Protein AF-A0A6V7LSW8-F1 (afdb_monomer)

Foldseek 3Di:
DPVVVCVVVVHPDDDDDDDPWDDDPNDTDPPPPPDDPDDDDDDDPDDAQDPVDGQAPDPWDWATDPNHIATHEDPVFDDRRSPD

pLDDT: mean 73.98, std 15.4, range [45.31, 97.0]

Mean predicted aligned error: 13.08 Å

Sequence (84 aa):
HWREVHRFAGAWTGLVGGIQRLMVNGKTFQNLAVNFTQHNTVVYDGLPCPSNENPCHNGGVCLPLLNSYLCKCASSYNGLHCEF

Structure (mmCIF, N/CA/C/O backbone):
data_AF-A0A6V7LSW8-F1
#
_entry.id   AF-A0A6V7LSW8-F1
#
loop_
_atom_site.group_PDB
_atom_site.id
_atom_site.type_symbol
_atom_site.label_atom_id
_atom_site.label_alt_id
_atom_site.label_comp_id
_atom_site.label_asym_id
_atom_site.label_entity_id
_atom_site.label_seq_id
_atom_site.pdbx_PDB_ins_code
_atom_site.Cartn_x
_atom_site.Cartn_y
_atom_site.Cartn_z
_atom_site.occupancy
_atom_site.B_iso_or_equiv
_atom_site.auth_seq_id
_atom_site.auth_comp_id
_atom_site.auth_asym_id
_atom_site.auth_atom_id
_atom_site.pdbx_PDB_model_num
ATOM 1 N N . HIS A 1 1 ? -15.794 -2.120 25.630 1.00 45.31 1 HIS A N 1
ATOM 2 C CA . HIS A 1 1 ? -16.508 -0.984 25.007 1.00 45.31 1 HIS A CA 1
ATOM 3 C C . HIS A 1 1 ? -16.944 -1.232 23.549 1.00 45.31 1 HIS A C 1
ATOM 5 O O . HIS A 1 1 ? -17.874 -0.594 23.091 1.00 45.31 1 HIS A O 1
ATOM 11 N N . TRP A 1 2 ? -16.344 -2.172 22.805 1.00 46.53 2 TRP A N 1
ATOM 12 C CA . TRP A 1 2 ? -16.637 -2.433 21.374 1.00 46.53 2 TRP A CA 1
ATOM 13 C C . TRP A 1 2 ? -17.935 -3.211 21.091 1.00 46.53 2 TRP A C 1
ATOM 15 O O . TRP A 1 2 ? -18.472 -3.119 19.994 1.00 46.53 2 TRP A O 1
ATOM 25 N N . ARG A 1 3 ? -18.467 -3.969 22.062 1.00 50.00 3 ARG A N 1
ATOM 26 C CA . ARG A 1 3 ? -19.679 -4.790 21.855 1.00 50.00 3 ARG A CA 1
ATOM 27 C C . ARG A 1 3 ? -20.957 -3.969 21.649 1.00 50.00 3 ARG A C 1
ATOM 29 O O . ARG A 1 3 ? -21.895 -4.471 21.043 1.00 50.00 3 ARG A O 1
ATOM 36 N N . GLU A 1 4 ? -21.000 -2.734 22.138 1.00 51.81 4 GLU A N 1
ATOM 37 C CA . GLU A 1 4 ? -22.208 -1.901 22.073 1.00 51.81 4 GLU A CA 1
ATOM 38 C C . GLU A 1 4 ? -22.335 -1.169 20.731 1.00 51.81 4 GLU A C 1
ATOM 40 O O . GLU A 1 4 ? -23.427 -1.097 20.174 1.00 51.81 4 GLU A O 1
ATOM 45 N N . VAL A 1 5 ? -21.218 -0.718 20.150 1.00 57.75 5 VAL A N 1
ATOM 46 C CA . VAL A 1 5 ? -21.203 0.091 18.916 1.00 57.75 5 VAL A CA 1
ATOM 47 C C . VAL A 1 5 ? -21.736 -0.685 17.702 1.00 57.75 5 VAL A C 1
ATOM 49 O O . VAL A 1 5 ? -22.526 -0.151 16.927 1.00 57.75 5 VAL A O 1
ATOM 52 N N . HIS A 1 6 ? -21.369 -1.962 17.556 1.00 55.44 6 HIS A N 1
ATOM 53 C CA . HIS A 1 6 ? -21.803 -2.792 16.422 1.00 55.44 6 HIS A CA 1
ATOM 54 C C . HIS A 1 6 ? -23.321 -3.012 16.383 1.00 55.44 6 HIS A C 1
ATOM 56 O O . HIS A 1 6 ? -23.928 -3.013 15.311 1.00 55.44 6 HIS A O 1
ATOM 62 N N . ARG A 1 7 ? -23.955 -3.131 17.557 1.00 50.97 7 ARG A N 1
ATOM 63 C CA . ARG A 1 7 ? -25.395 -3.388 17.661 1.00 50.97 7 ARG A CA 1
ATOM 64 C C . ARG A 1 7 ? -26.233 -2.182 17.232 1.00 50.97 7 ARG A C 1
ATOM 66 O O . ARG A 1 7 ? -27.252 -2.371 16.578 1.00 50.97 7 ARG A O 1
ATOM 73 N N . PHE A 1 8 ? -25.801 -0.961 17.554 1.00 56.47 8 PHE A N 1
ATOM 74 C CA . PHE A 1 8 ? -26.522 0.262 17.175 1.00 56.47 8 PHE A CA 1
ATOM 75 C C . PHE A 1 8 ? -26.355 0.640 15.697 1.00 56.47 8 PHE A C 1
ATOM 77 O O . PHE A 1 8 ? -27.221 1.309 15.144 1.00 56.47 8 PHE A O 1
ATOM 84 N N . ALA A 1 9 ? -25.291 0.173 15.038 1.00 65.19 9 ALA A N 1
ATOM 85 C CA . ALA A 1 9 ? -25.070 0.381 13.605 1.00 65.19 9 ALA A CA 1
ATOM 86 C C . ALA A 1 9 ? -25.780 -0.653 12.704 1.00 65.19 9 ALA A C 1
ATOM 88 O O . ALA A 1 9 ? -25.689 -0.555 11.483 1.00 65.19 9 ALA A O 1
ATOM 89 N N . GLY A 1 10 ? -26.440 -1.673 13.276 1.00 58.69 10 GLY A N 1
ATOM 90 C CA . GLY A 1 10 ? -27.022 -2.784 12.508 1.00 58.69 10 GLY A CA 1
ATOM 91 C C . GLY A 1 10 ? -25.985 -3.666 11.795 1.00 58.69 10 GLY A C 1
ATOM 92 O O . GLY A 1 10 ? -26.343 -4.454 10.922 1.00 58.69 10 GLY A O 1
ATOM 93 N N . ALA A 1 11 ? -24.703 -3.542 12.151 1.00 62.03 11 ALA A N 1
ATOM 94 C CA . ALA A 1 11 ? -23.600 -4.246 11.511 1.00 62.03 11 ALA A CA 1
ATOM 95 C C . ALA A 1 11 ? -23.155 -5.435 12.371 1.00 62.03 11 ALA A C 1
ATOM 97 O O . ALA A 1 11 ? -22.665 -5.269 13.487 1.00 62.03 11 ALA A O 1
ATOM 98 N N . TRP A 1 12 ? -23.302 -6.644 11.830 1.00 63.44 12 TRP A N 1
ATOM 99 C CA . TRP A 1 12 ? -22.941 -7.893 12.512 1.00 63.44 12 TRP A CA 1
ATOM 100 C C . TRP A 1 12 ? -21.467 -8.278 12.325 1.00 63.44 12 TRP A C 1
ATOM 102 O O . TRP A 1 12 ? -20.945 -9.099 13.076 1.00 63.44 12 TRP A O 1
ATOM 112 N N . THR A 1 13 ? -20.788 -7.676 11.344 1.00 67.94 13 THR A N 1
ATOM 113 C CA . THR A 1 13 ? -19.387 -7.947 10.995 1.00 67.94 13 THR A CA 1
ATOM 114 C C . THR A 1 13 ? -18.625 -6.646 10.729 1.00 67.94 13 THR A C 1
ATOM 116 O O . THR A 1 13 ? -19.211 -5.648 10.310 1.00 67.94 13 THR A O 1
ATOM 119 N N . GLY A 1 14 ? -17.312 -6.652 10.975 1.00 71.31 14 GLY A N 1
ATOM 120 C CA . GLY A 1 14 ? -16.401 -5.563 10.599 1.00 71.31 14 GLY A CA 1
ATOM 121 C C . GLY A 1 14 ? -15.848 -5.711 9.175 1.00 71.31 14 GLY A C 1
ATOM 122 O O . GLY A 1 14 ? -16.264 -6.593 8.426 1.00 71.31 14 GLY A O 1
ATOM 123 N N . LEU A 1 15 ? -14.883 -4.860 8.809 1.00 74.50 15 LEU A N 1
ATOM 124 C CA . LEU A 1 15 ? -14.135 -4.985 7.553 1.00 74.50 15 LEU A CA 1
ATOM 125 C C . LEU A 1 15 ? -13.252 -6.243 7.580 1.00 74.50 15 LEU A C 1
ATOM 127 O O . LEU A 1 15 ? -12.454 -6.415 8.498 1.00 74.50 15 LEU A O 1
ATOM 131 N N . VAL A 1 16 ? -13.356 -7.078 6.545 1.00 70.62 16 VAL A N 1
ATOM 132 C CA . VAL A 1 16 ? -12.469 -8.227 6.311 1.00 70.62 16 VAL A CA 1
ATOM 133 C C . VAL A 1 16 ? -11.740 -7.996 4.988 1.00 70.62 16 VAL A C 1
ATOM 135 O O . VAL A 1 16 ? -12.358 -8.046 3.928 1.00 70.62 16 VAL A O 1
ATOM 138 N N . GLY A 1 17 ? -10.441 -7.691 5.040 1.00 67.75 17 GLY A N 1
ATOM 139 C CA . GLY A 1 17 ? -9.630 -7.395 3.855 1.00 67.75 17 GLY A CA 1
ATOM 140 C C . GLY A 1 17 ? -8.399 -6.538 4.162 1.00 67.75 17 GLY A C 1
ATOM 141 O O . GLY A 1 17 ? -8.102 -6.253 5.320 1.00 67.75 17 GLY A O 1
ATOM 142 N N . GLY A 1 18 ? -7.674 -6.131 3.117 1.00 71.69 18 GLY A N 1
ATOM 143 C CA . GLY A 1 18 ? -6.500 -5.260 3.229 1.00 71.69 18 GLY A CA 1
ATOM 144 C C . GLY A 1 18 ? -6.848 -3.779 3.071 1.00 71.69 18 GLY A C 1
ATOM 145 O O . GLY A 1 18 ? -7.661 -3.414 2.224 1.00 71.69 18 GLY A O 1
ATOM 146 N N . ILE A 1 19 ? -6.195 -2.913 3.850 1.00 74.06 19 ILE A N 1
ATOM 147 C CA . ILE A 1 19 ? -6.287 -1.454 3.708 1.00 74.06 19 ILE A CA 1
ATOM 148 C C . ILE A 1 19 ? -4.948 -0.938 3.182 1.00 74.06 19 ILE A C 1
ATOM 150 O O . ILE A 1 19 ? -3.949 -0.975 3.893 1.00 74.06 19 ILE A O 1
ATOM 154 N N . GLN A 1 20 ? -4.926 -0.431 1.947 1.00 72.19 20 GLN A N 1
ATOM 155 C CA . GLN A 1 20 ? -3.714 0.158 1.359 1.00 72.19 20 GLN A CA 1
ATOM 156 C C . GLN A 1 20 ? -3.557 1.646 1.704 1.00 72.19 20 GLN A C 1
ATOM 158 O O . GLN A 1 20 ? -2.447 2.149 1.866 1.00 72.19 20 GLN A O 1
ATOM 163 N N . ARG A 1 21 ? -4.674 2.375 1.794 1.00 76.12 21 ARG A N 1
ATOM 164 C CA . ARG A 1 21 ? -4.699 3.810 2.078 1.00 76.12 21 ARG A CA 1
ATOM 165 C C . ARG A 1 21 ? -5.957 4.152 2.858 1.00 76.12 21 ARG A C 1
ATOM 167 O O . ARG A 1 21 ? -7.057 3.850 2.405 1.00 76.12 21 ARG A O 1
ATOM 174 N N . LEU A 1 22 ? -5.790 4.832 3.987 1.00 78.75 22 LEU A N 1
ATOM 175 C CA . LEU A 1 22 ? -6.896 5.405 4.742 1.00 78.75 22 LEU A CA 1
ATOM 176 C C . LEU A 1 22 ? -6.855 6.928 4.614 1.00 78.75 22 LEU A C 1
ATOM 178 O O . LEU A 1 22 ? -5.846 7.563 4.922 1.00 78.75 22 LEU A O 1
ATOM 182 N N . MET A 1 23 ? -7.959 7.507 4.153 1.00 80.31 23 MET A N 1
ATOM 183 C CA . MET A 1 23 ? -8.162 8.951 4.094 1.00 80.31 23 MET A CA 1
ATOM 184 C C . MET A 1 23 ? -9.383 9.310 4.932 1.00 80.31 23 MET A C 1
ATOM 186 O O . MET A 1 23 ? -10.462 8.773 4.702 1.00 80.31 23 MET A O 1
ATOM 190 N N . VAL A 1 24 ? -9.224 10.225 5.887 1.00 83.06 24 VAL A N 1
ATOM 191 C CA . VAL A 1 24 ? -10.338 10.744 6.694 1.00 83.06 24 VAL A CA 1
ATOM 192 C C . VAL A 1 24 ? -10.272 12.263 6.661 1.00 83.06 24 VAL A C 1
ATOM 194 O O . VAL A 1 24 ? -9.254 12.849 7.028 1.00 83.06 24 VAL A O 1
ATOM 197 N N . ASN A 1 25 ? -11.342 12.906 6.185 1.00 86.94 25 ASN A N 1
ATOM 198 C CA . ASN A 1 25 ? -11.454 14.367 6.071 1.00 86.94 25 ASN A CA 1
ATOM 199 C C . ASN A 1 25 ? -10.270 15.016 5.327 1.00 86.94 25 ASN A C 1
ATOM 201 O O . ASN A 1 25 ? -9.692 15.999 5.785 1.00 86.94 25 ASN A O 1
ATOM 205 N N . GLY A 1 26 ? -9.853 14.417 4.207 1.00 85.25 26 GLY A N 1
ATOM 206 C CA . GLY A 1 26 ? -8.738 14.907 3.386 1.00 85.25 26 GLY A CA 1
ATOM 207 C C . GLY A 1 26 ? -7.340 14.644 3.959 1.00 85.25 26 GLY A C 1
ATOM 208 O O . GLY A 1 26 ? -6.347 14.915 3.287 1.00 85.25 26 GLY A O 1
ATOM 209 N N . LYS A 1 27 ? -7.227 14.078 5.166 1.00 81.88 27 LYS A N 1
ATOM 210 C CA . LYS A 1 27 ? -5.943 13.675 5.751 1.00 81.88 27 LYS A CA 1
ATOM 211 C C . LYS A 1 27 ? -5.639 12.229 5.398 1.00 81.88 27 LYS A C 1
ATOM 213 O O . LYS A 1 27 ? -6.480 11.352 5.586 1.00 81.88 27 LYS A O 1
ATOM 218 N N . THR A 1 28 ? -4.425 11.986 4.912 1.00 74.19 28 THR A N 1
ATOM 219 C CA . THR 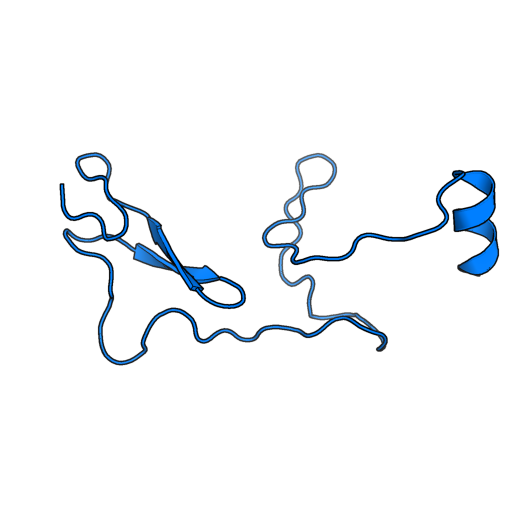A 1 28 ? -3.934 10.629 4.650 1.00 74.19 28 THR A CA 1
ATOM 220 C C . THR A 1 28 ? -3.301 10.075 5.919 1.00 74.19 28 THR A C 1
ATOM 222 O O . THR A 1 28 ? -2.351 10.655 6.439 1.00 74.19 28 THR A O 1
ATOM 225 N N . PHE A 1 29 ? -3.820 8.951 6.404 1.00 72.81 29 PHE A N 1
ATOM 226 C CA . PHE A 1 29 ? -3.277 8.242 7.555 1.00 72.81 29 PHE A CA 1
ATOM 227 C C . PHE A 1 29 ? -2.250 7.229 7.052 1.00 72.81 29 PHE A C 1
ATOM 229 O O . PHE A 1 29 ? -2.595 6.204 6.464 1.00 72.81 29 PHE A O 1
ATOM 236 N N . GLN A 1 30 ? -0.977 7.574 7.235 1.00 66.44 30 GLN A N 1
ATOM 237 C CA . GLN A 1 30 ? 0.163 6.691 6.993 1.00 66.44 30 GLN A CA 1
ATOM 238 C C . GLN A 1 30 ? 0.439 5.862 8.256 1.00 66.44 30 GLN A C 1
ATOM 240 O O . GLN A 1 30 ? 0.020 6.244 9.347 1.00 66.44 30 GLN A O 1
ATOM 245 N N . ASN A 1 31 ? 1.147 4.738 8.121 1.00 57.44 31 ASN A N 1
ATOM 246 C CA . ASN A 1 31 ? 1.567 3.906 9.257 1.00 57.44 31 ASN A CA 1
ATOM 247 C C . ASN A 1 31 ? 0.405 3.375 10.117 1.00 57.44 31 ASN A C 1
ATOM 249 O O . ASN A 1 31 ? 0.488 3.322 11.343 1.00 57.44 31 ASN A O 1
ATOM 253 N N . LEU A 1 32 ? -0.650 2.886 9.455 1.00 64.62 32 LEU A N 1
ATOM 254 C CA . LEU A 1 32 ? -1.780 2.171 10.073 1.00 64.62 32 LEU A CA 1
ATOM 255 C C . LEU A 1 32 ? -1.361 0.885 10.815 1.00 64.62 32 LEU A C 1
ATOM 257 O O . LEU A 1 32 ? -2.199 0.178 11.340 1.00 64.62 32 LEU A O 1
ATOM 261 N N . ALA A 1 33 ? -0.078 0.550 10.842 1.00 57.19 33 ALA A N 1
ATOM 262 C CA . ALA A 1 33 ? 0.478 -0.612 11.516 1.00 57.19 33 ALA A CA 1
ATOM 263 C C . ALA A 1 33 ? 0.874 -0.353 12.981 1.00 57.19 33 ALA A C 1
ATOM 265 O O . ALA A 1 33 ? 0.996 -1.291 13.761 1.00 57.19 33 ALA A O 1
ATOM 266 N N . VAL A 1 34 ? 1.113 0.904 13.368 1.00 54.47 34 VAL A N 1
ATOM 267 C CA . VAL A 1 34 ? 2.024 1.204 14.493 1.00 54.47 34 VAL A CA 1
ATOM 268 C C . VAL A 1 34 ? 1.318 1.290 15.854 1.00 54.47 34 VAL A C 1
ATOM 270 O O . VAL A 1 34 ? 1.971 1.477 16.873 1.00 54.47 34 VAL A O 1
ATOM 273 N N . ASN A 1 35 ? -0.007 1.116 15.922 1.00 46.66 35 ASN A N 1
ATOM 274 C CA . ASN A 1 35 ? -0.718 1.208 17.203 1.00 46.66 35 ASN A CA 1
ATOM 275 C C . ASN A 1 35 ? -1.939 0.284 17.325 1.00 46.66 35 ASN A C 1
ATOM 277 O O . ASN A 1 35 ? -2.988 0.693 17.819 1.00 46.66 35 ASN A O 1
ATOM 281 N N . PHE A 1 36 ? -1.820 -0.958 16.856 1.00 54.34 36 PHE A N 1
ATOM 282 C CA . PHE A 1 36 ? -2.841 -1.976 17.092 1.00 54.34 36 PHE A CA 1
ATOM 283 C C . PHE A 1 36 ? -2.372 -2.908 18.208 1.00 54.34 36 PHE A C 1
ATOM 285 O O . PHE A 1 36 ? -1.548 -3.797 18.001 1.00 54.34 36 PHE A O 1
ATOM 292 N N . THR A 1 37 ? -2.904 -2.704 19.414 1.00 53.62 37 THR A N 1
ATOM 293 C CA . THR A 1 37 ? -2.957 -3.757 20.429 1.00 53.62 37 THR A CA 1
ATOM 294 C C . THR A 1 37 ? -3.720 -4.934 19.811 1.00 53.62 37 THR A C 1
ATOM 296 O O . THR A 1 37 ? -4.902 -4.811 19.512 1.00 53.62 37 THR A O 1
ATOM 299 N N . GLN A 1 38 ? -2.989 -6.014 19.509 1.00 69.06 38 GLN A N 1
ATOM 300 C CA . GLN A 1 38 ? -3.419 -7.300 18.934 1.00 69.06 38 GLN A CA 1
ATOM 301 C C . GLN A 1 38 ? -4.936 -7.553 18.892 1.00 6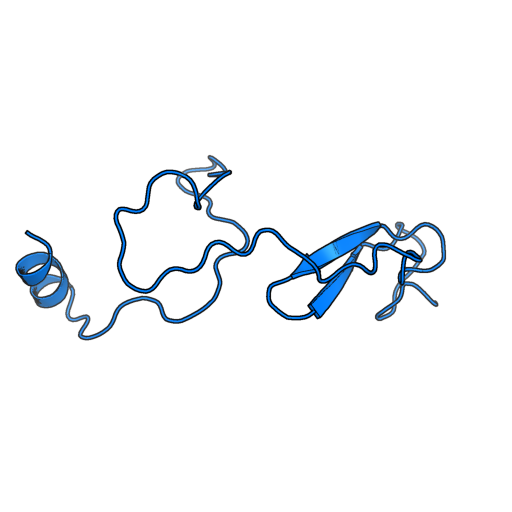9.06 38 GLN A C 1
ATOM 303 O O . GLN A 1 38 ? -5.571 -7.558 19.936 1.00 69.06 38 GLN A O 1
ATOM 308 N N . HIS A 1 39 ? -5.472 -7.857 17.702 1.00 52.50 39 HIS A N 1
ATOM 309 C CA . HIS A 1 39 ? -6.275 -9.053 17.377 1.00 52.50 39 HIS A CA 1
ATOM 310 C C . HIS A 1 39 ? -6.667 -8.986 15.877 1.00 52.50 39 HIS A C 1
ATOM 312 O O . HIS A 1 39 ? -7.404 -8.098 15.461 1.00 52.50 39 HIS A O 1
ATOM 318 N N . ASN A 1 40 ? -6.171 -9.931 15.067 1.00 54.38 40 ASN A N 1
ATOM 319 C CA . ASN A 1 40 ? -6.507 -10.187 13.646 1.00 54.38 40 ASN A CA 1
ATOM 320 C C . ASN A 1 40 ? -5.968 -9.237 12.557 1.00 54.38 40 ASN A C 1
ATOM 322 O O . ASN A 1 40 ? -6.333 -9.393 11.392 1.00 54.38 40 ASN A O 1
ATOM 326 N N . THR A 1 41 ? -5.071 -8.309 12.874 1.00 55.91 41 THR A N 1
ATOM 327 C CA . THR A 1 41 ? -4.381 -7.489 11.864 1.00 55.91 41 THR A CA 1
ATOM 328 C C . THR A 1 41 ? -2.920 -7.905 11.764 1.00 55.91 41 THR A C 1
ATOM 330 O O . THR A 1 41 ? -2.198 -7.849 12.758 1.00 55.91 41 THR A O 1
ATOM 333 N N . VAL A 1 42 ? -2.476 -8.306 10.575 1.00 59.34 42 VAL A N 1
ATOM 334 C CA . VAL A 1 42 ? -1.058 -8.543 10.278 1.00 59.34 42 VAL A CA 1
ATOM 335 C C . VAL A 1 42 ? -0.512 -7.283 9.615 1.00 59.34 42 VAL A C 1
ATOM 337 O O . VAL A 1 42 ? -1.083 -6.792 8.639 1.00 59.34 42 VAL A O 1
ATOM 340 N N . VAL A 1 43 ? 0.563 -6.734 10.176 1.00 59.59 43 VAL A N 1
ATOM 341 C CA . VAL A 1 43 ? 1.355 -5.703 9.505 1.00 59.59 43 VAL A CA 1
ATOM 342 C C . VAL A 1 43 ? 2.151 -6.423 8.434 1.00 59.59 43 VAL A C 1
ATOM 344 O O . VAL A 1 43 ? 2.951 -7.287 8.759 1.00 59.59 43 VAL A O 1
ATOM 347 N N . TYR A 1 44 ? 1.890 -6.107 7.171 1.00 58.56 44 TYR A N 1
ATOM 348 C CA . TYR A 1 44 ? 2.700 -6.611 6.074 1.00 58.56 44 TYR A CA 1
ATOM 349 C C . TYR A 1 44 ? 3.820 -5.610 5.826 1.00 58.56 44 TYR A C 1
ATOM 351 O O . TYR A 1 44 ? 3.617 -4.555 5.230 1.00 58.56 44 TYR A O 1
ATOM 359 N N . ASP A 1 45 ? 4.997 -5.966 6.321 1.00 57.25 45 ASP A N 1
ATOM 360 C CA . ASP A 1 45 ? 6.284 -5.271 6.210 1.00 57.25 45 ASP A CA 1
ATOM 361 C C . ASP A 1 45 ? 6.775 -5.212 4.749 1.00 57.25 45 ASP A C 1
ATOM 363 O O . ASP A 1 45 ? 7.673 -4.443 4.414 1.00 57.25 45 ASP A O 1
ATOM 367 N N . GLY A 1 46 ? 6.133 -5.996 3.876 1.00 62.84 46 GLY A N 1
ATOM 368 C CA . GLY A 1 46 ? 6.378 -6.078 2.448 1.00 62.84 46 GLY A CA 1
ATOM 369 C C . GLY A 1 46 ? 7.434 -7.122 2.096 1.00 62.84 46 GLY A C 1
ATOM 370 O O . GLY A 1 46 ? 8.590 -6.989 2.471 1.00 62.84 46 GLY A O 1
ATOM 371 N N . LEU A 1 47 ? 7.068 -8.096 1.257 1.00 62.16 47 LEU A N 1
ATOM 372 C CA . LEU A 1 47 ? 7.913 -8.383 0.095 1.00 62.16 47 LEU A CA 1
ATOM 373 C C . LEU A 1 47 ? 7.091 -8.858 -1.117 1.00 62.16 47 LEU A C 1
ATOM 375 O O . LEU A 1 47 ? 6.876 -10.050 -1.313 1.00 62.16 47 LEU A O 1
ATOM 379 N N . PRO A 1 48 ? 6.604 -7.916 -1.934 1.00 66.75 48 PRO A N 1
ATOM 380 C CA . PRO A 1 48 ? 5.912 -8.217 -3.187 1.00 66.75 48 PRO A CA 1
ATOM 381 C C . PRO A 1 48 ? 6.659 -7.687 -4.416 1.00 66.75 48 PRO A C 1
ATOM 383 O O . PRO A 1 48 ? 6.431 -8.164 -5.522 1.00 66.75 48 PRO A O 1
ATOM 386 N N . CYS A 1 49 ? 7.565 -6.724 -4.224 1.00 77.00 49 CYS A N 1
ATOM 387 C CA . CYS A 1 49 ? 8.545 -6.320 -5.218 1.00 77.00 49 CYS A CA 1
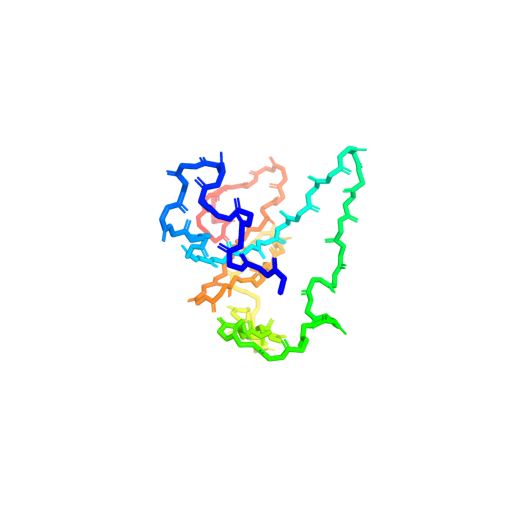ATOM 388 C C . CYS A 1 49 ? 9.798 -7.179 -5.002 1.00 77.00 49 CYS A C 1
ATOM 390 O O . CYS A 1 49 ? 10.367 -7.116 -3.908 1.00 77.00 49 CYS A O 1
ATOM 392 N N . PRO A 1 50 ? 10.219 -7.994 -5.985 1.00 74.88 50 PRO A N 1
ATOM 393 C CA . PRO A 1 50 ? 11.462 -8.746 -5.900 1.00 74.88 50 PRO A CA 1
ATOM 394 C C . PRO A 1 50 ? 12.628 -7.803 -5.571 1.00 74.88 50 PRO A C 1
ATOM 396 O O . PRO A 1 50 ? 12.835 -6.802 -6.250 1.00 74.88 50 PRO A O 1
ATOM 399 N N . SER A 1 51 ? 13.410 -8.122 -4.537 1.00 71.25 51 SER A N 1
ATOM 400 C CA . SER A 1 51 ? 14.625 -7.369 -4.168 1.00 71.25 51 SER A CA 1
ATOM 401 C C . SER A 1 51 ? 15.736 -7.459 -5.218 1.00 71.25 51 SER A C 1
ATOM 403 O O . SER A 1 51 ? 16.709 -6.714 -5.173 1.00 71.25 51 SER A O 1
ATOM 405 N N . ASN A 1 52 ? 1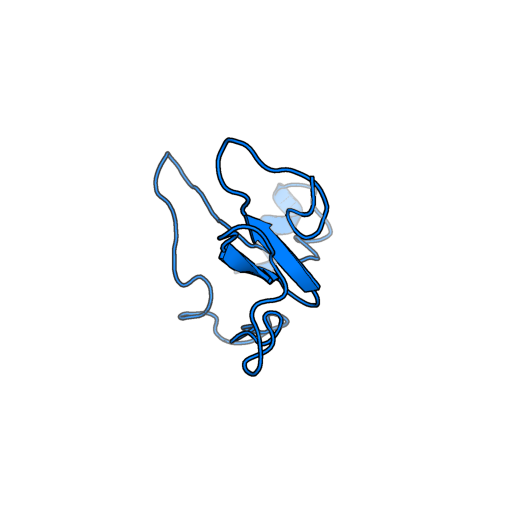5.595 -8.418 -6.127 1.00 76.69 52 ASN A N 1
ATOM 406 C CA . ASN A 1 52 ? 16.629 -8.877 -7.035 1.00 76.69 52 ASN A CA 1
ATOM 407 C C . ASN A 1 52 ? 16.556 -8.077 -8.339 1.00 76.69 52 ASN A C 1
ATOM 409 O O . ASN A 1 52 ? 17.591 -7.697 -8.871 1.00 76.69 52 ASN A O 1
ATOM 413 N N . GLU A 1 53 ? 15.336 -7.803 -8.820 1.00 82.69 53 GLU A N 1
ATOM 414 C CA . GLU A 1 53 ? 15.055 -7.063 -10.052 1.00 82.69 53 GLU A CA 1
ATOM 415 C C . GLU A 1 53 ? 13.675 -6.391 -9.978 1.00 82.69 53 GLU A C 1
ATOM 417 O O . GLU A 1 53 ? 12.717 -6.959 -9.449 1.00 82.69 53 GLU A O 1
ATOM 422 N N . ASN A 1 54 ? 13.559 -5.179 -10.533 1.00 88.12 54 ASN A N 1
ATOM 423 C CA . ASN A 1 54 ? 12.277 -4.486 -10.653 1.00 88.12 54 ASN A CA 1
ATOM 424 C C . ASN A 1 54 ? 11.435 -5.154 -11.763 1.00 88.12 54 ASN A C 1
ATOM 426 O O . ASN A 1 54 ? 11.858 -5.117 -12.918 1.00 88.12 54 ASN A O 1
ATOM 430 N N . PRO A 1 55 ? 10.248 -5.717 -11.459 1.00 90.94 55 PRO A N 1
ATOM 431 C CA . PRO A 1 55 ? 9.410 -6.394 -12.448 1.00 90.94 55 PRO A CA 1
ATOM 432 C C . PRO A 1 55 ? 8.749 -5.424 -13.437 1.00 90.94 55 PRO A C 1
ATOM 434 O O . PRO A 1 55 ? 8.140 -5.861 -14.406 1.00 90.94 55 PRO A O 1
ATOM 437 N N . CYS A 1 56 ? 8.828 -4.116 -13.190 1.00 94.69 56 CYS A N 1
ATOM 438 C CA . CYS A 1 56 ? 8.229 -3.098 -14.038 1.00 94.69 56 CYS A CA 1
ATOM 439 C C . CYS A 1 56 ? 9.220 -2.614 -15.101 1.00 94.69 56 CYS A C 1
ATOM 441 O O . CYS A 1 56 ? 10.307 -2.124 -14.788 1.00 94.69 56 CYS A O 1
ATOM 443 N N . HIS A 1 57 ? 8.817 -2.703 -16.362 1.00 94.81 57 HIS A N 1
ATOM 444 C CA . HIS A 1 57 ? 9.558 -2.231 -17.522 1.00 94.81 57 HIS A CA 1
ATOM 445 C C . HIS A 1 57 ? 9.452 -0.715 -17.701 1.00 94.81 57 HIS A C 1
ATOM 447 O O . HIS A 1 57 ? 8.695 -0.024 -17.016 1.00 94.81 57 HIS A O 1
ATOM 453 N N . ASN A 1 58 ? 10.256 -0.189 -18.630 1.00 95.00 58 ASN A N 1
ATOM 454 C CA . ASN A 1 58 ? 10.149 1.181 -19.134 1.00 95.00 58 ASN A CA 1
ATOM 455 C C . ASN A 1 58 ? 10.169 2.278 -18.049 1.00 95.00 58 ASN A C 1
ATOM 457 O O . ASN A 1 58 ? 9.508 3.312 -18.154 1.00 95.00 58 ASN A O 1
ATOM 461 N N . GLY A 1 59 ? 10.950 2.053 -16.987 1.00 92.00 59 GLY A N 1
ATOM 462 C CA . GLY A 1 59 ? 11.080 2.987 -15.866 1.00 92.00 59 GLY A CA 1
ATOM 463 C C . GLY A 1 59 ? 9.882 2.991 -14.909 1.00 92.00 59 GLY A C 1
ATOM 464 O O . GLY A 1 59 ? 9.743 3.919 -14.112 1.00 92.00 59 GLY A O 1
ATOM 465 N N . GLY A 1 60 ? 9.016 1.976 -14.977 1.00 93.50 60 GLY A N 1
ATOM 466 C CA . GLY A 1 60 ? 7.912 1.787 -14.046 1.00 93.50 60 GLY A CA 1
ATOM 467 C C . GLY A 1 60 ? 8.388 1.555 -12.610 1.00 93.50 60 GLY A C 1
ATOM 468 O O . GLY A 1 60 ? 9.424 0.936 -12.358 1.00 93.50 60 GLY A O 1
ATOM 469 N N . VAL A 1 61 ? 7.614 2.046 -11.646 1.00 91.56 61 VAL A N 1
ATOM 470 C CA . VAL A 1 61 ? 7.911 1.893 -10.215 1.00 91.56 61 VAL A CA 1
ATOM 471 C C . VAL A 1 61 ? 7.110 0.722 -9.656 1.00 91.56 61 VAL A C 1
ATOM 473 O O . VAL A 1 61 ? 5.878 0.752 -9.695 1.00 91.56 61 VAL A O 1
ATOM 476 N N . CYS A 1 62 ? 7.796 -0.283 -9.107 1.00 89.69 62 CYS A N 1
ATOM 477 C CA . CYS A 1 62 ? 7.138 -1.384 -8.408 1.00 89.69 62 CYS A CA 1
ATOM 478 C C . CYS A 1 62 ? 6.577 -0.913 -7.066 1.00 89.69 62 CYS A C 1
ATOM 480 O O . CYS A 1 62 ? 7.290 -0.348 -6.234 1.00 89.69 62 CYS A O 1
ATOM 482 N N . LEU A 1 63 ? 5.286 -1.158 -6.861 1.00 85.38 63 LEU A N 1
ATOM 483 C CA . LEU A 1 63 ? 4.583 -0.878 -5.621 1.00 85.38 63 LEU A CA 1
ATOM 484 C C . LEU A 1 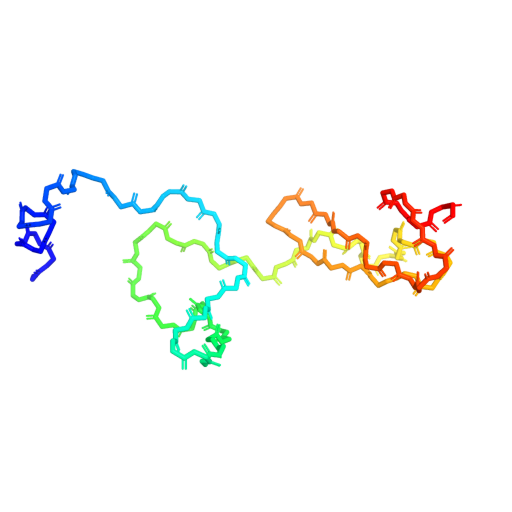63 ? 4.197 -2.199 -4.940 1.00 85.38 63 LEU A C 1
ATOM 486 O O . LEU A 1 63 ? 3.507 -3.019 -5.554 1.00 85.38 63 LEU A O 1
ATOM 490 N N . PRO A 1 64 ? 4.601 -2.412 -3.676 1.00 76.56 64 PRO A N 1
ATOM 491 C CA . PRO A 1 64 ? 4.264 -3.620 -2.935 1.00 76.56 64 PRO A CA 1
ATOM 492 C C . PRO A 1 64 ? 2.751 -3.696 -2.621 1.00 76.56 64 PRO A C 1
ATOM 494 O O . PRO A 1 64 ? 2.164 -2.712 -2.166 1.00 76.56 64 PRO A O 1
ATOM 497 N N . LEU A 1 65 ? 2.114 -4.860 -2.818 1.00 72.88 65 LEU A N 1
ATOM 498 C CA . LEU A 1 65 ? 0.769 -5.211 -2.324 1.00 72.88 65 LEU A CA 1
ATOM 499 C C . LEU A 1 65 ? 0.812 -6.459 -1.422 1.00 72.88 65 LEU A C 1
ATOM 501 O O . LEU A 1 65 ? 1.816 -7.144 -1.328 1.00 72.88 65 LEU A O 1
ATOM 505 N N . LEU A 1 66 ? -0.307 -6.791 -0.776 1.00 66.62 66 LEU A N 1
ATOM 506 C CA . LEU A 1 66 ? -0.418 -7.875 0.211 1.00 66.62 66 LEU A CA 1
ATOM 507 C C . LEU A 1 66 ? 0.202 -9.222 -0.225 1.00 66.62 66 LEU A C 1
ATOM 509 O O . LEU A 1 66 ? 0.932 -9.827 0.548 1.00 66.62 66 LEU A O 1
ATOM 513 N N . ASN A 1 67 ? -0.084 -9.666 -1.453 1.00 67.50 67 ASN A N 1
ATOM 514 C CA . ASN A 1 67 ? 0.386 -10.939 -2.028 1.00 67.50 67 ASN A CA 1
ATOM 515 C C . ASN A 1 6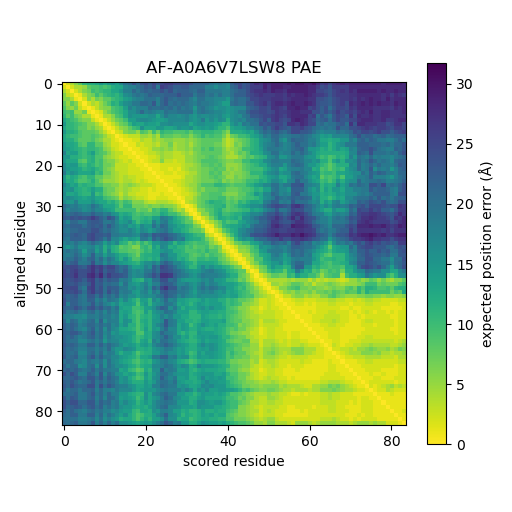7 ? 0.843 -10.782 -3.493 1.00 67.50 67 ASN A C 1
ATOM 517 O O . ASN A 1 67 ? 0.910 -11.754 -4.242 1.00 67.50 67 ASN A O 1
ATOM 521 N N . SER A 1 68 ? 1.055 -9.549 -3.947 1.00 73.56 68 SER A N 1
ATOM 522 C CA . SER A 1 68 ? 1.331 -9.219 -5.348 1.00 73.56 68 SER A CA 1
ATOM 523 C C . SER A 1 68 ? 2.007 -7.858 -5.446 1.00 73.56 68 SER A C 1
ATOM 525 O O . SER A 1 68 ? 2.143 -7.162 -4.450 1.00 73.56 68 SER A O 1
ATOM 527 N N . TYR A 1 69 ? 2.400 -7.433 -6.637 1.00 83.50 69 TYR A N 1
ATOM 528 C CA . TYR A 1 69 ? 2.861 -6.069 -6.881 1.00 83.50 69 TYR A CA 1
ATOM 529 C C . TYR A 1 69 ? 1.972 -5.374 -7.903 1.00 83.50 69 TYR A C 1
ATOM 531 O O . TYR A 1 69 ? 1.210 -6.009 -8.632 1.00 83.50 69 TYR A O 1
ATOM 539 N N . LEU A 1 70 ? 2.090 -4.052 -7.948 1.00 86.50 70 LEU A N 1
ATOM 540 C CA . LEU A 1 70 ? 1.542 -3.214 -9.003 1.00 86.50 70 LEU A CA 1
ATOM 541 C C . LEU A 1 70 ? 2.672 -2.404 -9.626 1.00 86.50 70 LEU A C 1
ATOM 543 O O . LEU A 1 70 ? 3.457 -1.787 -8.906 1.00 86.50 70 LEU A O 1
ATOM 547 N N . CYS A 1 71 ? 2.710 -2.339 -10.952 1.00 93.06 71 CYS A N 1
ATOM 548 C CA . CYS A 1 71 ? 3.592 -1.423 -11.653 1.00 93.06 71 CYS A CA 1
ATOM 549 C C . CYS A 1 71 ? 2.910 -0.075 -11.870 1.00 93.06 71 CYS A C 1
ATOM 551 O O . CYS A 1 71 ? 1.886 0.031 -12.543 1.00 93.06 71 CYS A O 1
ATOM 553 N N . LYS A 1 72 ? 3.485 0.985 -11.295 1.00 94.56 72 LYS A N 1
ATOM 554 C CA . LYS A 1 72 ? 3.116 2.355 -11.650 1.00 94.56 72 LYS A CA 1
ATOM 555 C C . LYS A 1 72 ? 3.917 2.766 -12.880 1.00 94.56 72 LYS A C 1
ATOM 557 O O . LYS A 1 72 ? 5.101 3.085 -12.764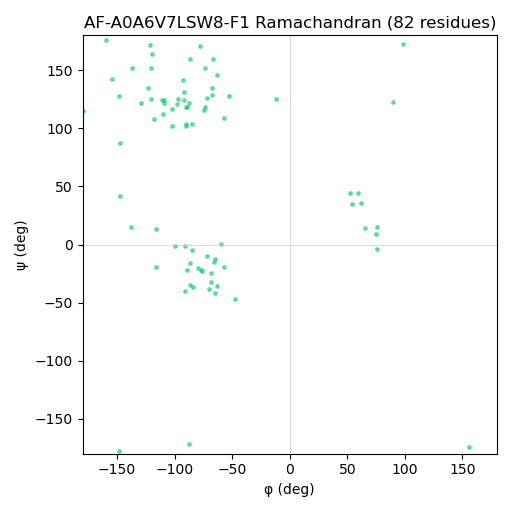 1.00 94.56 72 LYS A O 1
ATOM 562 N N . CYS A 1 73 ? 3.262 2.771 -14.033 1.00 97.00 73 CYS A N 1
ATOM 563 C CA . CYS A 1 73 ? 3.893 3.112 -15.301 1.00 97.00 73 CYS A CA 1
ATOM 564 C C . CYS A 1 73 ? 4.163 4.612 -15.444 1.00 97.00 73 CYS A C 1
ATOM 566 O O . CYS A 1 73 ? 3.472 5.453 -14.858 1.00 97.00 73 CYS A O 1
ATOM 568 N N . ALA A 1 74 ? 5.192 4.942 -16.226 1.00 94.31 74 ALA A N 1
ATOM 569 C CA . ALA A 1 74 ? 5.393 6.298 -16.720 1.00 94.31 74 ALA A CA 1
ATOM 570 C C . ALA A 1 74 ? 4.272 6.670 -17.708 1.00 94.31 74 ALA A C 1
ATOM 572 O O . ALA A 1 74 ? 3.621 5.795 -18.267 1.00 94.31 74 ALA A O 1
ATOM 573 N N . SER A 1 75 ? 4.049 7.967 -17.932 1.00 92.25 75 SER A N 1
ATOM 574 C CA . SER A 1 75 ? 2.857 8.494 -18.622 1.00 92.25 75 SER A CA 1
ATOM 575 C C . SER A 1 75 ? 2.611 7.957 -20.039 1.00 92.25 75 SER A C 1
ATOM 577 O O . SER A 1 75 ? 1.493 8.068 -20.530 1.00 92.25 75 SER A O 1
ATOM 579 N N . SER A 1 76 ? 3.636 7.405 -20.688 1.00 95.31 76 SER A N 1
ATOM 580 C CA . SER A 1 76 ? 3.554 6.852 -22.045 1.00 95.31 76 SER A CA 1
ATOM 581 C C . SER A 1 76 ? 3.420 5.331 -22.086 1.00 95.31 76 SER A C 1
ATOM 583 O O . SER A 1 76 ? 3.332 4.798 -23.184 1.00 95.31 76 SER A O 1
ATOM 585 N N . TYR A 1 77 ? 3.422 4.656 -20.930 1.00 96.62 77 TYR A N 1
ATOM 586 C CA . TYR A 1 77 ? 3.403 3.199 -20.845 1.00 96.62 77 TYR A CA 1
ATOM 587 C C . TYR A 1 77 ? 2.188 2.668 -20.080 1.00 96.62 77 TYR A C 1
ATOM 589 O O . TYR A 1 77 ? 1.645 3.319 -19.184 1.00 96.62 77 TYR A O 1
ATOM 597 N N . ASN A 1 78 ? 1.772 1.459 -20.425 1.00 94.50 78 ASN A N 1
ATOM 598 C CA . ASN A 1 78 ? 0.671 0.709 -19.855 1.00 94.50 78 ASN A CA 1
ATOM 599 C C . ASN A 1 78 ? 0.968 -0.805 -19.900 1.00 94.50 78 ASN A C 1
ATOM 601 O O . ASN A 1 78 ? 2.050 -1.236 -20.289 1.00 94.50 78 ASN A O 1
ATOM 605 N N . GLY A 1 79 ? 0.007 -1.612 -19.455 1.00 92.94 79 GLY A N 1
ATOM 606 C CA . GLY A 1 79 ? 0.192 -3.050 -19.268 1.00 92.94 79 GLY A CA 1
ATOM 607 C C . GLY A 1 79 ? 0.498 -3.402 -17.815 1.00 92.94 79 GLY A C 1
ATOM 608 O O . GLY A 1 79 ? 0.650 -2.525 -16.959 1.00 92.94 79 GLY A O 1
ATOM 609 N N . LEU A 1 80 ? 0.522 -4.699 -17.518 1.00 92.12 80 LEU A N 1
ATOM 610 C CA . LEU A 1 80 ? 0.704 -5.187 -16.146 1.00 92.12 80 LEU A CA 1
ATOM 611 C C . LEU A 1 80 ? 2.116 -4.886 -15.628 1.00 92.12 80 LEU A C 1
ATOM 613 O O . LEU A 1 80 ? 2.301 -4.611 -14.440 1.00 92.12 80 LEU A O 1
ATOM 617 N N . HIS A 1 81 ? 3.086 -4.894 -16.538 1.00 93.88 81 HIS A N 1
ATOM 618 C CA . HIS A 1 81 ? 4.505 -4.681 -16.299 1.00 93.88 81 HIS A CA 1
ATOM 619 C C . HIS A 1 81 ? 5.020 -3.422 -16.990 1.00 93.88 81 HIS A C 1
ATOM 621 O O . HIS A 1 81 ? 6.227 -3.228 -17.047 1.00 93.88 81 HIS A O 1
ATOM 627 N N . CYS A 1 82 ? 4.142 -2.539 -17.470 1.00 96.81 82 CYS A N 1
ATOM 628 C CA . CYS A 1 82 ? 4.508 -1.358 -18.258 1.00 96.81 82 CYS A CA 1
ATOM 629 C C . CYS A 1 82 ? 5.210 -1.704 -19.581 1.00 96.81 82 CYS A C 1
ATOM 631 O O . CYS A 1 82 ? 6.150 -1.020 -19.981 1.00 96.81 82 CYS A O 1
ATOM 633 N N . GLU A 1 83 ? 4.799 -2.796 -20.220 1.00 96.25 83 GLU A N 1
ATOM 634 C CA . GLU A 1 83 ? 5.391 -3.349 -21.436 1.00 96.25 83 GLU A CA 1
ATOM 635 C C . GLU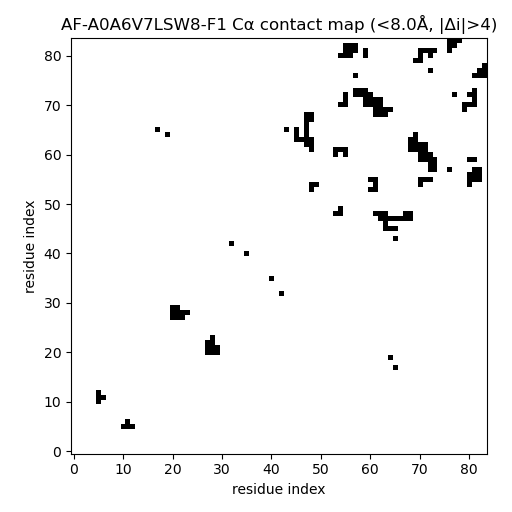 A 1 83 ? 4.968 -2.640 -22.739 1.00 96.25 83 GLU A C 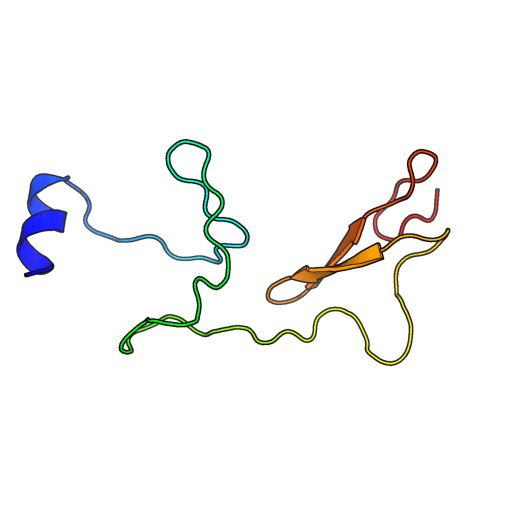1
ATOM 637 O O . GLU A 1 83 ? 5.696 -2.748 -23.728 1.00 96.25 83 GLU A O 1
ATOM 642 N N . PHE A 1 84 ? 3.847 -1.906 -22.742 1.00 93.56 84 PHE A N 1
ATOM 643 C CA . PHE A 1 84 ? 3.286 -1.221 -23.922 1.00 93.56 84 PHE A CA 1
ATOM 644 C C . PHE A 1 84 ? 3.268 0.289 -23.771 1.00 93.56 84 PHE A C 1
ATOM 646 O O . PHE A 1 84 ? 3.133 0.739 -22.617 1.00 93.56 84 PHE A O 1
#

Radius of gyration: 17.87 Å; Cα contacts (8 Å, |Δi|>4): 95; chains: 1; bounding box: 44×26×49 Å

InterPro domains:
  IPR000742 EGF-like domain [PF00008] (49-80)
  IPR000742 EGF-like domain [PS00022] (71-82)
  IPR000742 EGF-like domain [PS50026] (45-83)
  IPR000742 EGF-like domain [SM00181] (48-83)
  IPR001881 EGF-like calcium-binding domain [SM00179] (45-83)

Organism: NCBI:txid1563983

Solvent-accessible surface area (backbone atoms only — not comparable to full-atom values): 5709 Å² total; per-residue (Å²): 126,72,79,59,59,37,64,78,69,75,42,93,69,80,93,85,82,89,84,93,77,49,71,59,96,90,42,74,56,73,73,88,63,78,81,67,82,83,82,95,76,80,75,79,90,66,85,35,53,59,92,86,52,76,78,22,35,82,81,20,46,66,39,66,41,98,90,39,59,43,41,50,46,42,99,86,37,38,68,79,34,18,79,73

Nearest PDB structures (foldseek):
  4cue-assembly1_A-2  TM=9.567E-01  e=3.848E-03  Homo sapiens
  4cuf-assembly1_A  TM=9.584E-01  e=6.522E-03  Homo sapiens
  4d90-assembly3_B  TM=8.975E-01  e=4.690E-03  Homo sapiens
  4d0f-assembly1_A-2  TM=9.613E-01  e=8.491E-03  Homo sapiens
  5fma-assembly2_B  TM=9.175E-01  e=2.284E-02  Homo sapiens

Secondary structure (DSSP, 8-state):
-HHHHHHHTT-SS---S--S-EEETTEEE--TTTT--SSS--------S-SSS----TTPEEEE-SSSEEEE--TT--SSSS--